Protein AF-A0A6P0T7J8-F1 (afdb_monomer_lite)

Sequence (65 aa):
MIQTEVSAVTPFRKKLQAPLSKDRITVLQINLGKRCNLACAHCHVEAGPKRTEELSPEICDQLIK

pLDDT: mean 89.63, std 12.12, range [44.44, 98.0]

Radius of gyration: 22.41 Å; chains: 1; bounding box: 62×23×47 Å

Foldseek 3Di:
DDDDPPDDDDPPVNVVVDDDDDDDDPDDDDDQFQDDPDQDPPPPVRRYPPGDGGHDPVVVVVVVD

Structure (mmCIF, N/CA/C/O backbone):
data_AF-A0A6P0T7J8-F1
#
_entry.id   AF-A0A6P0T7J8-F1
#
loop_
_atom_site.group_PDB
_atom_site.id
_atom_site.type_symbol
_atom_site.label_atom_id
_atom_site.label_alt_id
_atom_site.label_comp_id
_atom_site.label_asym_id
_atom_site.label_entity_id
_atom_site.label_seq_id
_atom_site.pdbx_PDB_ins_code
_atom_site.Cartn_x
_atom_site.Cartn_y
_atom_site.Cartn_z
_atom_site.occupancy
_atom_site.B_iso_or_equiv
_atom_site.auth_seq_id
_atom_site.auth_comp_id
_atom_site.auth_asym_id
_atom_site.auth_atom_id
_atom_site.pdbx_PDB_model_num
ATOM 1 N N . MET A 1 1 ? 43.002 16.124 -16.951 1.00 44.44 1 MET A N 1
ATOM 2 C CA . MET A 1 1 ? 41.704 16.081 -17.658 1.00 44.44 1 MET A CA 1
ATOM 3 C C . MET A 1 1 ? 41.387 14.623 -17.940 1.00 44.44 1 MET A C 1
ATOM 5 O O . MET A 1 1 ? 42.056 14.036 -18.775 1.00 44.44 1 MET A O 1
ATOM 9 N N . ILE A 1 2 ? 40.473 14.009 -17.186 1.00 50.72 2 ILE A N 1
ATOM 10 C CA . ILE A 1 2 ? 40.065 12.615 -17.417 1.00 50.72 2 ILE A CA 1
ATOM 11 C C . ILE A 1 2 ? 38.905 12.662 -18.412 1.00 50.72 2 ILE A C 1
ATOM 13 O O . ILE A 1 2 ? 37.841 13.183 -18.086 1.00 50.72 2 ILE A O 1
ATOM 17 N N . GLN A 1 3 ? 39.139 12.199 -19.639 1.00 56.03 3 GLN A N 1
ATOM 18 C CA . GLN A 1 3 ? 38.094 12.034 -20.646 1.00 56.03 3 GLN A CA 1
ATOM 19 C C . GLN A 1 3 ? 37.250 10.824 -20.244 1.00 56.03 3 GLN A C 1
ATOM 21 O O . GLN A 1 3 ? 37.726 9.693 -20.255 1.00 56.03 3 GLN A O 1
ATOM 26 N N . THR A 1 4 ? 36.015 11.064 -19.815 1.00 58.31 4 THR A N 1
ATOM 27 C CA . THR A 1 4 ? 35.049 9.996 -19.562 1.00 58.31 4 THR A CA 1
ATOM 28 C C . THR A 1 4 ? 34.477 9.570 -20.910 1.00 58.31 4 THR A C 1
ATOM 30 O O . THR A 1 4 ? 33.738 10.332 -21.532 1.00 58.31 4 THR A O 1
ATOM 33 N N . GLU A 1 5 ? 34.843 8.384 -21.393 1.00 64.81 5 GLU A N 1
ATOM 34 C CA . GLU A 1 5 ? 34.192 7.794 -22.562 1.00 64.81 5 GLU A CA 1
ATOM 35 C C . GLU A 1 5 ? 32.713 7.559 -22.239 1.00 64.81 5 GLU A C 1
ATOM 37 O O . GLU A 1 5 ? 32.349 6.724 -21.407 1.00 64.81 5 GLU A O 1
ATOM 42 N N . VAL A 1 6 ? 31.840 8.338 -22.875 1.00 65.44 6 VAL A N 1
ATOM 43 C CA . VAL A 1 6 ? 30.396 8.153 -22.773 1.00 65.44 6 VAL A CA 1
ATOM 44 C C . VAL A 1 6 ? 30.043 6.936 -23.621 1.00 65.44 6 VAL A C 1
ATOM 46 O O . VAL A 1 6 ? 29.906 7.035 -24.839 1.00 65.44 6 VAL A O 1
AT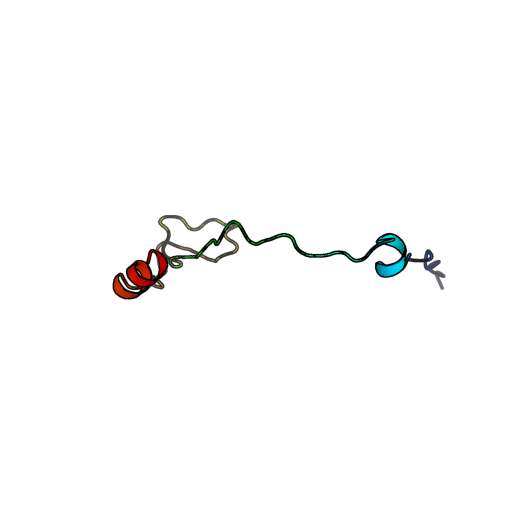OM 49 N N . SER A 1 7 ? 29.930 5.773 -22.978 1.00 70.75 7 SER A N 1
ATOM 50 C CA . SER A 1 7 ? 29.406 4.564 -23.617 1.00 70.75 7 SER A CA 1
ATOM 51 C C . SER A 1 7 ? 28.071 4.876 -24.298 1.00 70.75 7 SER A C 1
ATOM 53 O O . SER A 1 7 ? 27.198 5.529 -23.718 1.00 70.75 7 SER A O 1
ATOM 55 N N . ALA A 1 8 ? 27.924 4.443 -25.550 1.00 81.62 8 ALA A N 1
ATOM 56 C CA . ALA A 1 8 ? 26.750 4.722 -26.362 1.00 81.62 8 ALA A CA 1
ATOM 57 C C . ALA A 1 8 ? 25.495 4.091 -25.732 1.00 81.62 8 ALA A C 1
ATOM 59 O O . ALA A 1 8 ? 25.241 2.891 -25.852 1.00 81.62 8 ALA A O 1
ATOM 60 N N . VAL A 1 9 ? 24.684 4.908 -25.058 1.00 87.06 9 VAL A N 1
ATOM 61 C CA . VAL A 1 9 ? 23.431 4.458 -24.443 1.00 87.06 9 VAL A CA 1
ATOM 62 C C . VAL A 1 9 ? 22.413 4.156 -25.540 1.00 87.06 9 VAL A C 1
ATOM 64 O O . VAL A 1 9 ? 22.068 5.017 -26.350 1.00 87.06 9 VAL A O 1
ATOM 67 N N . THR A 1 10 ? 21.889 2.930 -25.558 1.00 89.06 10 THR A N 1
ATOM 68 C CA . THR A 1 10 ? 20.803 2.564 -26.475 1.00 89.06 10 THR A CA 1
ATOM 69 C C . THR A 1 10 ? 19.517 3.283 -26.056 1.00 89.06 10 THR A C 1
ATOM 71 O O . THR A 1 10 ? 19.051 3.073 -24.935 1.00 89.06 10 THR A O 1
ATOM 74 N N . PRO A 1 11 ? 18.885 4.089 -26.932 1.00 89.75 11 PRO A N 1
ATOM 75 C CA . PRO A 1 11 ? 17.610 4.719 -26.608 1.00 89.75 11 PRO A CA 1
ATOM 76 C C . PRO A 1 11 ? 16.542 3.670 -26.281 1.00 89.75 11 PRO A C 1
ATOM 78 O O . PRO A 1 11 ? 16.342 2.742 -27.066 1.00 89.75 11 PRO A O 1
ATOM 81 N N . PHE A 1 12 ? 15.805 3.853 -25.179 1.00 88.81 12 PHE A N 1
ATOM 82 C CA . PHE A 1 12 ? 14.762 2.926 -24.706 1.00 88.81 12 PHE A CA 1
ATOM 83 C C . PHE A 1 12 ? 13.806 2.478 -25.825 1.00 88.81 12 PHE A C 1
ATOM 85 O O . PHE A 1 12 ? 13.579 1.287 -26.022 1.00 88.81 12 PHE A O 1
ATOM 92 N N . ARG A 1 13 ? 13.358 3.423 -26.664 1.00 87.12 13 ARG A N 1
ATOM 93 C CA . ARG A 1 13 ? 12.487 3.145 -27.819 1.00 87.12 13 ARG A CA 1
ATOM 94 C C . ARG A 1 13 ? 13.076 2.157 -28.834 1.00 87.12 13 ARG A C 1
ATOM 96 O O . ARG A 1 13 ? 12.333 1.393 -29.432 1.00 87.12 13 ARG A O 1
ATOM 103 N N . LYS A 1 14 ? 14.400 2.164 -29.038 1.00 89.31 14 LYS A N 1
ATOM 104 C CA . LYS A 1 14 ? 15.080 1.223 -29.945 1.00 89.31 14 LYS A CA 1
ATOM 105 C C . LYS A 1 14 ? 15.192 -0.170 -29.320 1.00 89.31 14 LYS A C 1
ATOM 107 O O . LYS A 1 14 ? 15.217 -1.153 -30.050 1.00 89.31 14 LYS A O 1
ATOM 112 N N . LYS A 1 15 ? 15.249 -0.257 -27.984 1.00 91.00 15 LYS A N 1
ATOM 113 C CA . LYS A 1 15 ? 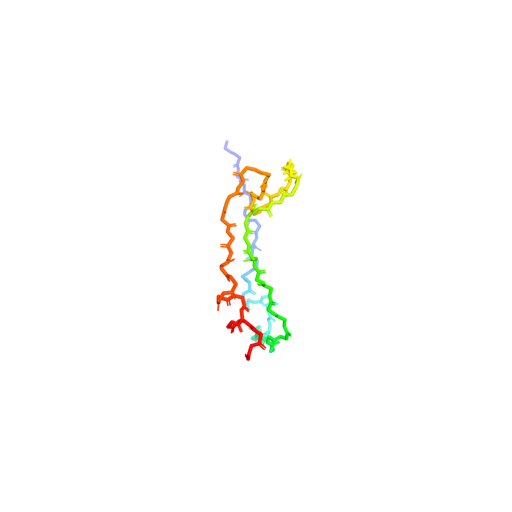15.304 -1.528 -27.250 1.00 91.00 15 LYS A CA 1
ATOM 114 C C . LYS A 1 15 ? 13.954 -2.243 -27.207 1.00 91.00 15 LYS A C 1
ATOM 116 O O . LYS A 1 15 ? 13.945 -3.466 -27.224 1.00 91.00 15 LYS A O 1
ATOM 121 N N . LEU A 1 16 ? 12.851 -1.494 -27.167 1.00 92.00 16 LEU A N 1
ATOM 122 C CA . LEU A 1 16 ? 11.500 -2.052 -27.066 1.00 92.00 16 LEU A CA 1
ATOM 123 C C . LEU A 1 16 ? 11.091 -2.916 -28.267 1.00 92.00 16 LEU A C 1
ATOM 125 O O . LEU A 1 16 ? 10.340 -3.861 -28.070 1.00 92.00 16 LEU A O 1
ATOM 129 N N . GLN A 1 17 ? 11.572 -2.612 -29.483 1.00 89.00 17 GLN A N 1
ATOM 130 C CA . GLN A 1 17 ? 11.293 -3.337 -30.745 1.00 89.00 17 GLN A CA 1
ATOM 131 C C . GLN A 1 17 ? 9.806 -3.438 -31.163 1.00 89.00 17 GLN A C 1
ATOM 133 O O . GLN A 1 17 ? 9.526 -3.706 -32.326 1.00 89.00 17 GLN A O 1
ATOM 138 N N . ALA A 1 18 ? 8.867 -3.151 -30.262 1.00 91.06 18 ALA A N 1
ATOM 139 C CA . ALA A 1 18 ? 7.429 -3.055 -30.467 1.00 91.06 18 ALA A CA 1
ATOM 140 C C . ALA A 1 18 ? 6.819 -2.054 -29.458 1.00 91.06 18 ALA A C 1
ATOM 142 O O . ALA A 1 18 ? 7.461 -1.717 -28.457 1.00 91.06 18 ALA A O 1
ATOM 143 N N . PRO A 1 19 ? 5.591 -1.551 -29.688 1.00 90.44 19 PRO A N 1
ATOM 144 C CA . PRO A 1 19 ? 4.898 -0.717 -28.710 1.00 90.44 19 PRO A CA 1
ATOM 145 C C . PRO A 1 19 ? 4.673 -1.461 -27.385 1.00 90.44 19 PRO A C 1
ATOM 147 O O . PRO A 1 19 ? 4.085 -2.540 -27.364 1.00 90.44 19 PRO A O 1
ATOM 150 N N . LEU A 1 20 ? 5.099 -0.861 -26.270 1.00 91.50 20 LEU A N 1
ATOM 151 C CA . LEU A 1 20 ? 4.752 -1.339 -24.932 1.00 91.50 20 LEU A CA 1
ATOM 152 C C . LEU A 1 20 ? 3.342 -0.845 -24.597 1.00 91.50 20 LEU A C 1
ATOM 154 O O . LEU A 1 20 ? 3.132 0.352 -24.396 1.00 91.50 20 LEU A O 1
ATOM 158 N N . SER A 1 21 ? 2.379 -1.761 -24.573 1.00 91.62 21 SER A N 1
ATOM 159 C CA . SER A 1 21 ? 0.998 -1.468 -24.190 1.00 91.62 21 SER A CA 1
ATOM 160 C C . SER A 1 21 ? 0.725 -1.965 -22.773 1.00 91.62 21 SER A C 1
ATOM 162 O O . SER A 1 21 ? 1.376 -2.892 -22.297 1.00 91.62 21 SER A O 1
ATOM 164 N N . LYS A 1 22 ? -0.195 -1.298 -22.071 1.00 92.62 22 LYS A N 1
ATOM 165 C CA . LYS A 1 22 ? -0.613 -1.722 -20.733 1.00 92.62 22 LYS A CA 1
ATOM 166 C C . LYS A 1 22 ? -1.606 -2.875 -20.835 1.00 92.62 22 LYS A C 1
ATOM 168 O O . LYS A 1 22 ? -2.498 -2.843 -21.683 1.00 92.62 22 LYS A O 1
ATOM 173 N N . ASP A 1 23 ? -1.509 -3.810 -19.904 1.00 94.31 23 ASP A N 1
ATOM 174 C CA . ASP A 1 23 ? -2.551 -4.808 -19.708 1.00 94.31 23 ASP A CA 1
ATOM 175 C C . ASP A 1 23 ? -3.804 -4.192 -19.070 1.00 94.31 23 ASP A C 1
ATOM 177 O O . ASP A 1 23 ? -3.815 -3.057 -18.568 1.00 94.31 23 ASP A O 1
ATOM 181 N N . ARG A 1 24 ? -4.896 -4.961 -19.091 1.00 96.75 24 ARG A N 1
ATOM 182 C CA . ARG A 1 24 ? -6.120 -4.608 -18.371 1.00 96.75 24 ARG A CA 1
ATOM 183 C C . ARG A 1 24 ? -5.837 -4.571 -16.867 1.00 96.75 24 ARG A C 1
ATOM 185 O O . ARG A 1 24 ? -5.235 -5.487 -16.319 1.00 96.75 24 ARG A O 1
ATOM 192 N N . ILE A 1 25 ? -6.345 -3.541 -16.193 1.00 94.88 25 ILE A N 1
ATOM 193 C CA . ILE A 1 25 ? -6.283 -3.445 -14.732 1.00 94.88 25 ILE A CA 1
ATOM 194 C C . ILE A 1 25 ? -7.196 -4.520 -14.133 1.00 94.88 25 ILE A C 1
ATOM 196 O O . ILE A 1 25 ? -8.394 -4.545 -14.420 1.00 94.88 25 ILE A O 1
ATOM 200 N N . THR A 1 26 ? -6.626 -5.397 -13.311 1.00 96.19 26 THR A N 1
ATOM 201 C CA . THR A 1 26 ? -7.345 -6.476 -12.612 1.00 96.19 26 THR A CA 1
ATOM 202 C C . THR A 1 26 ? -7.399 -6.277 -11.099 1.00 96.19 26 THR A C 1
ATOM 204 O O . THR A 1 26 ? -8.211 -6.917 -10.438 1.00 96.19 26 THR A O 1
ATOM 207 N N . VAL A 1 27 ? -6.562 -5.391 -10.549 1.00 93.69 27 VAL A N 1
ATOM 208 C CA . VAL A 1 27 ? -6.435 -5.144 -9.109 1.00 93.69 27 VAL A CA 1
ATOM 209 C C . VAL A 1 27 ? -6.385 -3.644 -8.848 1.00 93.69 27 VAL A C 1
ATOM 211 O O . VAL A 1 27 ? -5.639 -2.918 -9.506 1.00 93.69 27 VAL A O 1
ATOM 214 N N . LEU A 1 28 ? -7.151 -3.199 -7.854 1.00 91.81 28 LEU A N 1
ATOM 215 C C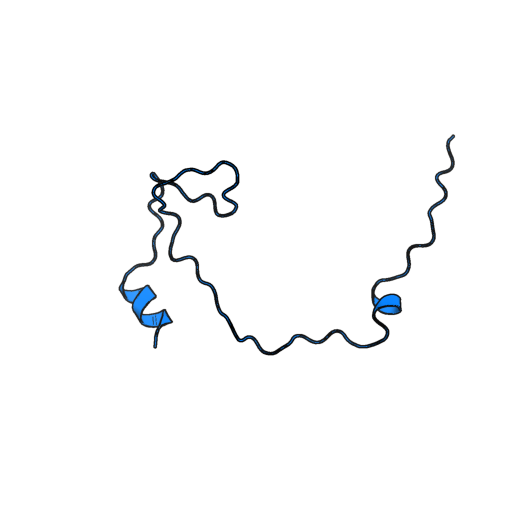A . LEU A 1 28 ? -7.077 -1.859 -7.283 1.00 91.81 28 LEU A CA 1
ATOM 216 C C . LEU A 1 28 ? -6.735 -1.986 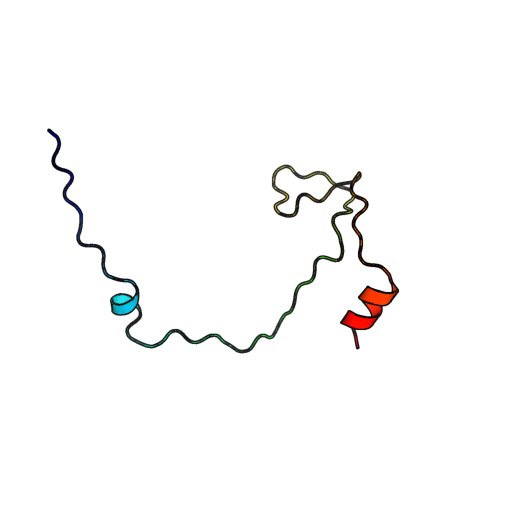-5.795 1.00 91.81 28 LEU A C 1
ATOM 218 O O . LEU A 1 28 ? -7.451 -2.650 -5.050 1.00 91.81 28 LEU A O 1
ATOM 222 N N . GLN A 1 29 ? -5.639 -1.360 -5.367 1.00 93.81 29 GLN A N 1
ATOM 223 C CA . GLN A 1 29 ? -5.262 -1.258 -3.957 1.00 93.81 29 GLN A CA 1
ATOM 224 C C . GLN A 1 29 ? -5.521 0.164 -3.473 1.00 93.81 29 GLN A C 1
ATOM 226 O O . GLN A 1 29 ? -5.125 1.128 -4.128 1.00 93.81 29 GLN A O 1
ATOM 231 N N . ILE A 1 30 ? -6.173 0.288 -2.320 1.00 93.50 30 ILE A N 1
ATOM 232 C CA . ILE A 1 30 ? -6.541 1.574 -1.731 1.00 93.50 30 ILE A CA 1
ATOM 233 C C . ILE A 1 30 ? -6.004 1.607 -0.306 1.00 93.50 30 ILE A C 1
ATOM 235 O O . ILE A 1 30 ? -6.247 0.693 0.481 1.00 93.50 30 ILE A O 1
ATOM 239 N N . ASN A 1 31 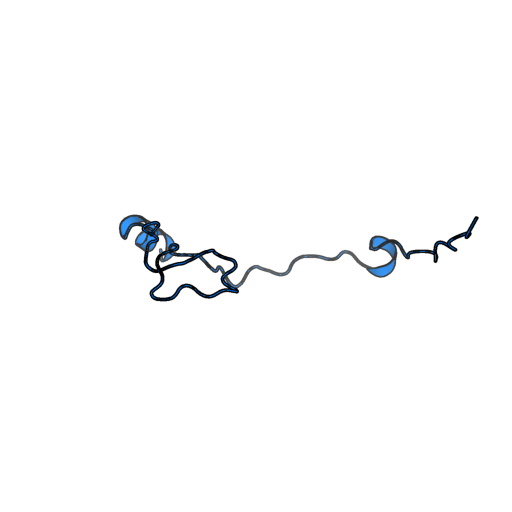? -5.283 2.674 0.032 1.00 94.50 31 ASN A N 1
ATOM 240 C CA . ASN A 1 31 ? -4.924 2.943 1.417 1.00 94.50 31 ASN A CA 1
ATOM 241 C C . ASN A 1 31 ? -6.163 3.455 2.148 1.00 94.50 31 ASN A C 1
ATOM 243 O O . ASN A 1 31 ? -6.670 4.526 1.819 1.00 94.50 31 ASN A O 1
ATOM 247 N N . LEU A 1 32 ? -6.621 2.712 3.154 1.00 94.56 32 LEU A N 1
ATOM 248 C CA . LEU A 1 32 ? -7.757 3.138 3.972 1.00 94.56 32 LEU A CA 1
ATOM 249 C C . LEU A 1 32 ? -7.403 4.276 4.931 1.00 94.56 32 LEU A C 1
ATOM 251 O O . LEU A 1 32 ? -8.285 4.937 5.460 1.00 94.56 32 LEU A O 1
ATOM 255 N N . GLY A 1 33 ? -6.116 4.513 5.164 1.00 95.50 33 GLY A N 1
ATOM 256 C CA . GLY A 1 33 ? -5.632 5.546 6.060 1.00 95.50 33 GLY A CA 1
ATOM 257 C C . GLY A 1 33 ? -4.138 5.416 6.307 1.00 95.50 33 GLY A C 1
ATOM 258 O O . GLY A 1 33 ? -3.439 4.652 5.638 1.00 95.50 33 GLY A O 1
ATOM 259 N N . LYS A 1 34 ? -3.655 6.167 7.296 1.00 97.50 34 LYS A N 1
ATOM 260 C CA . LYS A 1 34 ? -2.280 6.103 7.807 1.00 97.50 34 LYS A CA 1
ATOM 261 C C . LYS A 1 34 ? -2.203 5.610 9.253 1.00 97.50 34 LYS A C 1
ATOM 263 O O . LYS A 1 34 ? -1.105 5.494 9.799 1.00 97.50 34 LYS A O 1
ATOM 268 N N . ARG A 1 35 ? -3.333 5.308 9.895 1.00 97.12 35 ARG A N 1
ATOM 269 C CA . ARG A 1 35 ? -3.342 4.736 11.243 1.00 97.12 35 ARG A CA 1
ATOM 270 C C . ARG A 1 35 ? -2.858 3.288 11.206 1.00 97.12 35 ARG A C 1
ATOM 272 O O . ARG A 1 35 ? -3.406 2.446 10.505 1.00 97.12 35 ARG A O 1
ATOM 279 N N . CYS A 1 36 ? -1.804 3.003 11.958 1.00 96.94 36 CYS A N 1
ATOM 280 C CA . CYS A 1 36 ? -1.214 1.671 12.077 1.00 96.94 36 CYS A CA 1
ATOM 281 C C . CYS A 1 36 ? -0.705 1.486 13.505 1.00 96.94 36 CYS A C 1
ATOM 283 O O . CYS A 1 36 ? -0.259 2.439 14.129 1.00 96.94 36 CYS A O 1
ATOM 285 N N . ASN A 1 37 ? -0.740 0.273 14.045 1.00 97.69 37 ASN A N 1
ATOM 286 C CA . ASN A 1 37 ? -0.250 -0.008 15.397 1.00 97.69 37 ASN A CA 1
ATOM 287 C C . ASN A 1 37 ? 1.288 -0.046 15.508 1.00 97.69 37 ASN A C 1
ATOM 289 O O . ASN A 1 37 ? 1.806 -0.217 16.609 1.00 97.69 37 ASN A O 1
ATOM 293 N N . LEU A 1 38 ? 2.012 0.119 14.397 1.00 97.50 38 LEU A N 1
ATOM 294 C CA . LEU A 1 38 ? 3.473 0.098 14.328 1.00 97.50 38 LEU A CA 1
ATOM 295 C C . LEU A 1 38 ? 4.019 1.370 13.674 1.00 97.50 38 LEU A C 1
ATOM 297 O O . LEU A 1 38 ? 3.327 2.035 12.910 1.00 97.50 38 LEU A O 1
ATOM 301 N N . ALA A 1 39 ? 5.285 1.679 13.952 1.00 96.69 39 ALA A N 1
ATOM 302 C CA . ALA A 1 39 ? 6.038 2.767 13.329 1.00 96.69 39 ALA A CA 1
ATOM 303 C C . ALA A 1 39 ? 7.336 2.209 12.721 1.00 96.69 39 ALA A C 1
ATOM 305 O O . ALA A 1 39 ? 8.408 2.284 13.319 1.00 96.69 39 ALA A O 1
ATOM 306 N N . CYS A 1 40 ? 7.225 1.568 11.556 1.00 97.62 40 CYS A N 1
ATOM 307 C CA . CYS A 1 40 ? 8.348 0.875 10.926 1.00 97.62 40 CYS A CA 1
ATOM 308 C C . CYS A 1 40 ? 9.294 1.859 10.219 1.00 97.62 40 CYS A C 1
ATOM 310 O O . CYS A 1 40 ? 8.841 2.717 9.464 1.00 97.62 40 CYS A O 1
ATOM 312 N N . ALA A 1 41 ? 10.610 1.665 10.361 1.00 97.19 41 ALA A N 1
ATOM 313 C CA . ALA A 1 41 ? 11.633 2.509 9.726 1.00 97.19 41 ALA A CA 1
ATOM 314 C C . ALA A 1 41 ? 11.615 2.480 8.182 1.00 97.19 41 ALA A C 1
ATOM 316 O O . ALA A 1 41 ? 12.178 3.353 7.535 1.00 97.19 41 ALA A O 1
ATOM 317 N N . HIS A 1 42 ? 10.962 1.479 7.589 1.00 96.81 42 HIS A N 1
ATOM 318 C CA . HIS A 1 42 ? 10.836 1.293 6.141 1.00 96.81 42 HIS A CA 1
ATOM 319 C C . HIS A 1 42 ? 9.392 1.517 5.648 1.00 96.81 42 HIS A C 1
ATOM 321 O O . HIS A 1 42 ? 8.993 0.994 4.603 1.00 96.81 42 HIS A O 1
ATOM 327 N N . CYS A 1 43 ? 8.563 2.235 6.417 1.00 96.19 43 CYS A N 1
ATOM 328 C CA . CYS A 1 43 ? 7.185 2.515 6.022 1.00 96.19 43 CYS A CA 1
ATOM 329 C C . CYS A 1 43 ? 7.133 3.625 4.963 1.00 96.19 43 CYS A C 1
ATOM 331 O O . CYS A 1 43 ? 7.155 4.806 5.293 1.00 96.19 43 CYS A O 1
ATOM 333 N N . HIS A 1 44 ? 6.994 3.251 3.690 1.00 95.00 44 HIS A N 1
ATOM 334 C CA . HIS A 1 44 ? 6.898 4.220 2.590 1.00 95.00 44 HIS A CA 1
ATOM 335 C C . HIS A 1 44 ? 5.639 5.110 2.645 1.00 95.00 44 HIS A C 1
ATOM 337 O O . HIS A 1 44 ? 5.629 6.191 2.069 1.00 95.00 44 HIS A O 1
ATOM 343 N N . VAL A 1 45 ? 4.569 4.656 3.313 1.00 94.94 45 VAL A N 1
ATOM 344 C CA . VAL A 1 45 ? 3.306 5.410 3.468 1.00 94.94 45 VAL A CA 1
ATOM 345 C C . VAL A 1 45 ? 3.357 6.360 4.672 1.00 94.94 45 VAL A C 1
ATOM 347 O O . VAL A 1 45 ? 2.495 7.232 4.816 1.00 94.94 45 VAL A O 1
ATOM 350 N N . GLU A 1 46 ? 4.370 6.206 5.532 1.00 96.06 46 GLU A N 1
ATOM 351 C CA . GLU A 1 46 ? 4.521 6.944 6.792 1.00 96.06 46 GLU A CA 1
ATOM 352 C C . GLU A 1 46 ? 3.319 6.750 7.733 1.00 96.06 46 GLU A C 1
ATOM 354 O O . GLU A 1 46 ? 2.824 7.684 8.372 1.00 96.06 46 GLU A O 1
ATOM 359 N N . ALA A 1 47 ? 2.813 5.517 7.786 1.00 97.81 47 ALA A N 1
ATOM 360 C CA . ALA A 1 47 ? 1.778 5.118 8.724 1.00 97.81 47 ALA A CA 1
ATOM 361 C C . ALA A 1 47 ? 2.338 5.019 10.153 1.00 97.81 47 ALA A C 1
ATOM 363 O O . ALA A 1 47 ? 3.533 4.790 10.357 1.00 97.81 47 ALA A O 1
ATOM 364 N N . GLY A 1 48 ? 1.477 5.182 11.157 1.00 98.00 48 GLY A N 1
ATOM 365 C CA . GLY A 1 48 ? 1.916 5.129 12.548 1.00 98.00 48 GLY A CA 1
ATOM 366 C C . GLY A 1 48 ? 0.796 5.194 13.584 1.00 98.00 48 GLY A C 1
ATOM 367 O O . GLY A 1 48 ? -0.338 5.547 13.252 1.00 98.00 48 GLY A O 1
ATOM 368 N N . PRO A 1 49 ? 1.114 4.921 14.864 1.00 97.75 49 PRO A N 1
ATOM 369 C CA . PRO A 1 49 ? 0.119 4.821 15.937 1.00 97.75 49 PRO A CA 1
ATOM 370 C C . PRO A 1 49 ? -0.485 6.166 16.335 1.00 97.75 49 PRO A C 1
ATOM 372 O O . PRO A 1 49 ? -1.547 6.207 16.946 1.00 97.75 49 PRO A O 1
ATOM 375 N N . LYS A 1 50 ? 0.184 7.269 15.984 1.00 97.38 50 LYS A N 1
ATOM 376 C CA . LYS A 1 50 ? -0.279 8.640 16.240 1.00 97.38 50 LYS A CA 1
ATOM 377 C C . LYS A 1 50 ? -0.974 9.281 15.034 1.00 97.38 50 LYS A C 1
ATOM 379 O O . LYS A 1 50 ? -1.348 10.445 15.113 1.00 97.38 50 LYS A O 1
ATOM 384 N N . ARG A 1 51 ? -1.095 8.566 13.911 1.00 97.75 51 ARG A N 1
ATOM 385 C CA . ARG A 1 51 ? -1.811 9.056 12.729 1.00 97.75 51 ARG A CA 1
ATOM 386 C C . ARG A 1 51 ? -3.314 8.944 12.958 1.00 97.75 51 ARG A C 1
ATOM 388 O O . ARG A 1 51 ? -3.775 7.996 13.590 1.00 97.75 51 ARG A O 1
ATOM 395 N N . THR A 1 52 ? -4.053 9.908 12.431 1.00 97.19 52 THR A N 1
ATOM 396 C CA . THR A 1 52 ? -5.515 10.000 12.568 1.00 97.19 52 THR A CA 1
ATOM 397 C C . THR A 1 52 ? -6.219 10.006 11.219 1.00 97.19 52 THR A C 1
ATOM 399 O O . THR A 1 52 ? -7.443 10.010 11.169 1.00 97.19 52 THR A O 1
ATOM 402 N N . GLU A 1 53 ? -5.465 10.019 10.119 1.00 97.56 53 GLU A N 1
ATOM 403 C CA . GLU A 1 53 ? -6.024 9.968 8.779 1.00 97.56 53 GLU A CA 1
ATOM 404 C C . GLU A 1 53 ? -6.568 8.572 8.504 1.00 97.56 53 GLU A C 1
ATOM 406 O O . GLU A 1 53 ? -5.806 7.607 8.398 1.00 97.56 53 GLU A O 1
ATOM 411 N N . GLU A 1 54 ? -7.882 8.487 8.366 1.00 96.06 54 GLU A N 1
ATOM 412 C CA . GLU A 1 54 ? -8.630 7.284 8.033 1.00 96.06 54 GLU A CA 1
ATOM 413 C C . GLU A 1 54 ? -9.797 7.692 7.124 1.00 96.06 54 GLU A C 1
ATOM 415 O O . GLU A 1 54 ? -10.352 8.786 7.256 1.00 96.06 54 GLU A O 1
ATOM 420 N N . LEU A 1 55 ? -10.147 6.832 6.171 1.00 95.88 55 LEU A N 1
ATOM 421 C CA . LEU A 1 55 ? -11.375 6.954 5.397 1.00 95.88 55 LEU A CA 1
ATOM 422 C C . LEU A 1 55 ? -12.571 6.833 6.337 1.00 95.88 55 LEU A C 1
ATOM 424 O O . LEU A 1 55 ? -12.567 6.030 7.273 1.00 95.88 55 LEU A O 1
ATOM 428 N N . SER A 1 56 ? -13.614 7.612 6.061 1.00 95.19 56 SER A N 1
ATOM 429 C CA . SER A 1 56 ? -14.865 7.463 6.790 1.00 95.19 56 SER A CA 1
ATOM 430 C C . SER A 1 56 ? -15.596 6.189 6.340 1.00 95.19 56 SER A C 1
ATOM 432 O O . SER A 1 56 ? -15.421 5.753 5.193 1.00 95.19 56 SER A O 1
ATOM 434 N N . PRO A 1 57 ? -16.438 5.593 7.203 1.00 93.56 57 PRO A N 1
ATOM 435 C CA . PRO A 1 57 ? -17.249 4.434 6.836 1.00 93.56 57 PRO A CA 1
ATOM 436 C C . PRO A 1 57 ? -18.080 4.662 5.566 1.00 93.56 57 PRO A C 1
ATOM 438 O O . PRO A 1 57 ? -18.142 3.793 4.702 1.00 93.56 57 PRO A O 1
ATOM 441 N N . GLU A 1 58 ? -18.631 5.865 5.394 1.00 95.69 58 GLU A N 1
ATOM 442 C CA . GLU A 1 58 ? -19.461 6.224 4.239 1.00 95.69 58 GLU A CA 1
ATOM 443 C C . GLU A 1 58 ? -18.671 6.225 2.924 1.00 95.69 58 GLU A C 1
ATOM 445 O O . GLU A 1 58 ? -19.234 5.947 1.863 1.00 95.69 58 GLU A O 1
ATOM 450 N N . ILE A 1 59 ? -17.374 6.557 2.966 1.00 94.44 59 ILE A N 1
ATOM 451 C CA . ILE A 1 59 ? -16.499 6.468 1.792 1.00 94.44 59 ILE A CA 1
ATOM 452 C C . ILE A 1 59 ? -16.091 5.015 1.549 1.00 94.44 59 ILE A C 1
ATOM 454 O O . ILE A 1 59 ? -16.097 4.580 0.401 1.00 94.44 59 ILE A O 1
ATOM 458 N N . CYS A 1 60 ? -15.791 4.244 2.598 1.00 93.31 60 CYS A N 1
ATOM 459 C CA . CYS A 1 60 ? -15.501 2.814 2.469 1.00 93.31 60 CYS A CA 1
ATOM 460 C C . CYS A 1 60 ? -16.649 2.057 1.777 1.00 93.31 60 CYS A C 1
ATOM 462 O O . CYS A 1 60 ? -16.393 1.262 0.874 1.00 93.31 60 CYS A O 1
ATOM 464 N N . ASP A 1 61 ? -17.903 2.368 2.114 1.00 93.69 61 ASP A N 1
ATOM 465 C CA . ASP A 1 61 ? -19.085 1.767 1.482 1.00 93.69 61 ASP A CA 1
ATOM 466 C C . ASP A 1 61 ? -19.209 2.096 -0.013 1.00 93.69 61 ASP A C 1
ATOM 468 O O . ASP A 1 61 ? -19.765 1.311 -0.784 1.00 93.69 61 ASP A O 1
ATOM 472 N N . GLN A 1 62 ? -18.686 3.244 -0.452 1.00 93.75 62 GLN A N 1
ATOM 473 C CA . GLN A 1 62 ? -18.658 3.614 -1.870 1.00 93.75 62 GLN A CA 1
ATOM 474 C C . GLN A 1 62 ? -17.614 2.821 -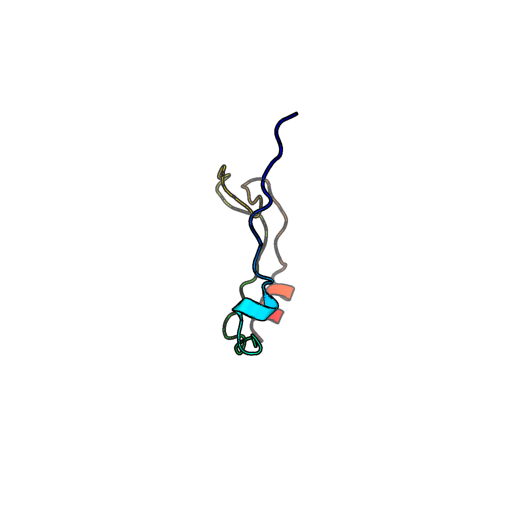2.666 1.00 93.75 62 GLN A C 1
ATOM 476 O O . GLN A 1 62 ? -17.735 2.741 -3.884 1.00 93.75 62 GLN A O 1
ATOM 481 N N . LEU A 1 63 ? -16.612 2.223 -2.011 1.00 90.81 63 LEU A N 1
ATOM 482 C CA . LEU A 1 63 ? -15.552 1.458 -2.682 1.00 90.81 63 LEU A CA 1
ATOM 483 C C . LEU A 1 63 ? -15.964 0.023 -3.045 1.00 90.81 63 LEU A C 1
ATOM 485 O O . LEU A 1 63 ? -15.293 -0.605 -3.860 1.00 90.81 63 LEU A O 1
ATOM 489 N N . ILE A 1 64 ? -17.016 -0.509 -2.413 1.00 85.06 64 ILE A N 1
ATOM 490 C CA . ILE A 1 64 ? -17.436 -1.921 -2.525 1.00 85.06 64 ILE A CA 1
ATOM 491 C C . ILE A 1 64 ? -18.672 -2.084 -3.434 1.00 85.06 64 ILE A C 1
ATOM 493 O O . ILE A 1 64 ? -19.044 -3.207 -3.773 1.00 85.06 64 ILE A O 1
ATOM 497 N N . LYS A 1 65 ? -19.309 -0.981 -3.837 1.00 65.81 65 LYS A N 1
ATOM 498 C CA . LYS A 1 65 ? -20.509 -0.988 -4.686 1.00 65.81 65 LYS A CA 1
ATOM 499 C C . LYS A 1 65 ? -20.211 -1.115 -6.174 1.00 65.81 65 LYS A C 1
ATOM 501 O O . LYS A 1 65 ? -19.214 -0.524 -6.640 1.00 65.81 65 LYS A O 1
#

Secondary structure (DSSP, 8-state):
--------PPPHHHHHSS--PPPPP-------BSB-S---TT-TT--BTT---B--HHHHHHH--